Protein AF-A0A919XUU8-F1 (afdb_monomer)

Organism: NCBI:txid1274374

Solvent-accessible surface area (backbone atoms only — not comparable to full-atom values): 6368 Å² total; per-residue (Å²): 110,47,66,62,48,26,54,51,28,70,76,54,58,61,78,77,52,81,64,56,56,72,66,53,56,55,47,50,55,53,37,60,76,66,69,53,59,41,36,35,29,54,72,40,54,42,25,47,53,54,43,69,42,33,75,78,30,49,29,43,28,27,19,58,24,65,47,23,54,55,52,14,66,82,65,27,79,71,42,47,76,42,82,37,58,72,88,74,57,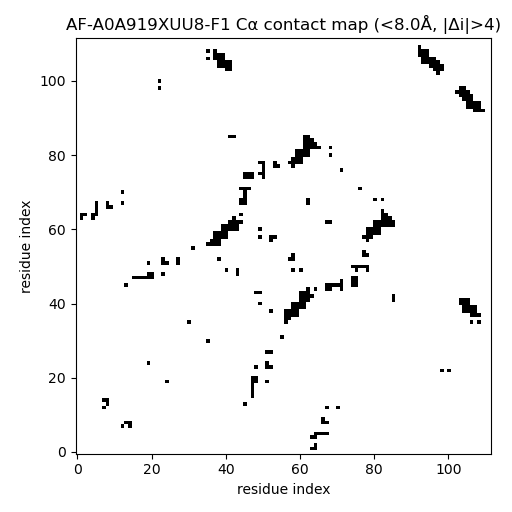83,82,86,56,74,41,78,50,78,51,100,67,102,50,61,45,32,34,40,63,79,78,130

Secondary structure (DSSP, 8-state):
-HHHHHHHHHHHSSTT-SSPPHHHHHHHHHHHHTT--EEEEET-TTSTTHHHHTTTSEEEEEES-HHHHHHHHHH-SSSEEEES-GGGS--TT-EEEE-SSS-EEEEE----

InterPro domains:
  IPR029063 S-adenosyl-L-methionine-dependent methyltransferase superfamily [G3DSA:3.40.50.150] (4-97)
  IPR029063 S-adenosyl-L-methionine-dependent methyltransferase superfamily [SSF53335] (3-90)

Nearest PDB structures (foldseek):
  3d2l-assembly1_A  TM=7.471E-01  e=1.084E-02  Exiguobacterium sibiricum 255-15
  5bsz-assembly1_A  TM=6.847E-01  e=1.324E-02  Streptoalloteichus sp. ATCC 53650
  2gs9-assembly1_B  TM=5.552E-01  e=3.742E-03  Thermus thermophilus HB8
  8ys9-assembly2_B  TM=6.529E-01  e=2.108E-02  Rubellimicrobium thermophilum DSM 16684
  3fuv-assembly2_B  TM=6.195E-01  e=3.589E-02  Thermus thermophilus HB8

Structure (mmCIF, N/CA/C/O backbone):
data_AF-A0A919XUU8-F1
#
_entry.id   AF-A0A919XUU8-F1
#
loop_
_atom_site.group_PDB
_atom_site.id
_atom_site.type_symbol
_atom_site.label_atom_id
_atom_site.label_alt_id
_atom_site.label_comp_id
_atom_site.label_asym_id
_atom_site.label_entity_id
_atom_site.label_seq_id
_atom_site.pdbx_PDB_ins_code
_atom_site.Cartn_x
_atom_site.Cartn_y
_atom_site.Cartn_z
_atom_site.occupancy
_atom_site.B_iso_or_equiv
_atom_site.auth_seq_id
_atom_site.auth_comp_id
_atom_site.auth_asym_id
_atom_site.auth_atom_id
_atom_site.pdbx_PDB_model_num
ATOM 1 N N . MET A 1 1 ? 17.079 -3.630 -6.315 1.00 83.38 1 MET A N 1
ATOM 2 C CA . MET A 1 1 ? 15.629 -3.787 -6.027 1.00 83.38 1 MET A CA 1
ATOM 3 C C . MET A 1 1 ? 14.801 -2.566 -6.416 1.00 83.38 1 MET A C 1
ATOM 5 O O . MET A 1 1 ? 13.831 -2.758 -7.132 1.00 83.38 1 MET A O 1
ATOM 9 N N . LYS A 1 2 ? 15.160 -1.338 -5.999 1.00 91.31 2 LYS A N 1
ATOM 10 C CA . LYS A 1 2 ? 14.422 -0.109 -6.366 1.00 91.31 2 LYS A CA 1
ATOM 11 C C . LYS A 1 2 ? 14.207 0.043 -7.878 1.00 91.31 2 LYS A C 1
ATOM 13 O O . LYS A 1 2 ? 13.077 0.186 -8.320 1.00 91.31 2 LYS A O 1
ATOM 18 N N . GLU A 1 3 ? 15.282 -0.065 -8.655 1.00 95.44 3 GLU A N 1
ATOM 19 C CA . GLU A 1 3 ? 15.247 0.087 -10.116 1.00 95.44 3 GLU A CA 1
ATOM 20 C C . GLU A 1 3 ? 14.336 -0.938 -10.806 1.00 95.44 3 GLU A C 1
ATOM 22 O O . GLU A 1 3 ? 13.510 -0.570 -11.635 1.00 95.44 3 GLU A O 1
ATOM 27 N N . TYR A 1 4 ? 14.408 -2.210 -10.399 1.00 95.62 4 TYR A N 1
ATOM 28 C CA . TYR A 1 4 ? 13.507 -3.252 -10.899 1.00 95.62 4 TYR A CA 1
ATOM 29 C C . TYR A 1 4 ? 12.033 -2.873 -10.696 1.00 95.62 4 TYR A C 1
ATOM 31 O O . TYR A 1 4 ? 11.244 -2.952 -11.636 1.00 95.62 4 TYR A O 1
ATOM 39 N N . TRP A 1 5 ? 11.664 -2.429 -9.488 1.00 95.31 5 TRP A N 1
ATOM 40 C CA . TRP A 1 5 ? 10.288 -2.030 -9.199 1.00 95.31 5 TRP A CA 1
ATOM 41 C C . TRP A 1 5 ? 9.882 -0.767 -9.956 1.00 95.31 5 TRP A C 1
ATOM 43 O O . TRP A 1 5 ? 8.800 -0.759 -10.534 1.00 95.31 5 TRP A O 1
ATOM 53 N N . ASN A 1 6 ? 10.753 0.242 -10.052 1.00 96.69 6 ASN A N 1
ATOM 54 C CA . ASN A 1 6 ? 10.500 1.423 -10.884 1.00 96.69 6 ASN A CA 1
ATOM 55 C C . ASN A 1 6 ? 10.187 1.023 -12.331 1.00 96.69 6 ASN A C 1
ATOM 57 O O . ASN A 1 6 ? 9.127 1.372 -12.844 1.00 96.69 6 ASN A O 1
ATOM 61 N N . ASN A 1 7 ? 11.036 0.203 -12.954 1.00 97.25 7 ASN A N 1
ATOM 62 C CA . ASN A 1 7 ? 10.832 -0.258 -14.330 1.00 97.25 7 ASN A CA 1
ATOM 63 C C . ASN A 1 7 ? 9.525 -1.053 -14.483 1.00 97.25 7 ASN A C 1
ATOM 65 O O . ASN A 1 7 ? 8.796 -0.896 -15.464 1.00 97.25 7 ASN A O 1
ATOM 69 N N . ARG A 1 8 ? 9.195 -1.888 -13.491 1.00 95.62 8 ARG A N 1
ATOM 70 C CA . ARG A 1 8 ? 7.951 -2.668 -13.446 1.00 95.62 8 ARG A CA 1
ATOM 71 C C . ARG A 1 8 ? 6.712 -1.761 -13.387 1.00 95.62 8 ARG A C 1
ATOM 73 O O . ARG A 1 8 ? 5.734 -2.054 -14.075 1.00 95.62 8 ARG A O 1
ATOM 80 N N . PHE A 1 9 ? 6.753 -0.686 -12.597 1.00 95.69 9 PHE A N 1
ATOM 81 C CA . PHE A 1 9 ? 5.660 0.283 -12.460 1.00 95.69 9 PHE A CA 1
ATOM 82 C C . PHE A 1 9 ? 5.544 1.234 -13.653 1.00 95.69 9 PHE A C 1
ATOM 84 O O . PHE A 1 9 ? 4.424 1.504 -14.072 1.00 95.69 9 PHE A O 1
ATOM 91 N N . ILE A 1 10 ? 6.655 1.662 -14.257 1.00 96.62 10 ILE A N 1
ATOM 92 C CA . ILE A 1 10 ? 6.641 2.457 -15.498 1.00 96.62 10 ILE A CA 1
ATOM 93 C C . ILE A 1 10 ? 5.939 1.688 -16.617 1.00 96.62 10 ILE A C 1
ATOM 95 O O . ILE A 1 10 ? 5.089 2.236 -17.313 1.00 96.62 10 ILE A O 1
ATOM 99 N N . ARG A 1 11 ? 6.273 0.403 -16.782 1.00 96.31 11 ARG A N 1
ATOM 100 C CA . ARG A 1 11 ? 5.761 -0.399 -17.900 1.00 96.31 11 ARG A CA 1
ATOM 101 C C . ARG A 1 11 ? 4.281 -0.750 -17.769 1.00 96.31 11 ARG A C 1
ATOM 103 O O . ARG A 1 11 ? 3.580 -0.811 -18.771 1.00 96.31 11 ARG A O 1
ATOM 110 N N . GLU A 1 12 ? 3.823 -1.057 -16.559 1.00 94.81 12 GLU A N 1
ATOM 111 C CA . GLU A 1 12 ? 2.520 -1.711 -16.360 1.00 94.81 12 GLU A CA 1
ATOM 112 C C . GLU A 1 12 ? 1.582 -0.944 -15.412 1.00 94.81 12 GLU A C 1
ATOM 114 O O . GLU A 1 12 ? 0.395 -1.260 -15.322 1.00 94.81 12 GLU A O 1
ATOM 119 N N . GLY A 1 13 ? 2.071 0.088 -14.717 1.00 93.50 13 GLY A N 1
ATOM 120 C CA . GLY A 1 13 ? 1.278 0.955 -13.848 1.00 93.50 13 GLY A CA 1
ATOM 121 C C . GLY A 1 13 ? 0.610 0.203 -12.697 1.00 93.50 13 GLY A C 1
ATOM 122 O O . GLY A 1 13 ? 1.214 -0.072 -11.664 1.00 93.50 13 GLY A O 1
ATOM 123 N N . HIS A 1 14 ? -0.664 -0.149 -12.865 1.00 91.38 14 HIS A N 1
ATOM 124 C CA . HIS A 1 14 ? -1.444 -0.871 -11.857 1.00 91.38 14 HIS A CA 1
ATOM 125 C C . HIS A 1 14 ? -1.185 -2.376 -11.966 1.00 91.38 14 HIS A C 1
ATOM 127 O O . HIS A 1 14 ? -2.083 -3.151 -12.295 1.00 91.38 14 HIS A O 1
ATOM 133 N N . ILE A 1 15 ? 0.055 -2.780 -11.675 1.00 90.88 15 ILE A N 1
ATOM 134 C CA . ILE A 1 15 ? 0.581 -4.135 -11.921 1.00 90.88 15 ILE A CA 1
ATOM 135 C C . ILE A 1 15 ? -0.218 -5.249 -11.228 1.00 90.88 15 ILE A C 1
ATOM 137 O O . ILE A 1 15 ? -0.139 -6.407 -11.619 1.00 90.88 15 ILE A O 1
ATOM 141 N N . TRP A 1 16 ? -1.003 -4.894 -10.206 1.00 89.62 16 TRP A N 1
ATOM 142 C CA . TRP A 1 16 ? -1.829 -5.818 -9.435 1.00 89.62 16 TRP A CA 1
ATOM 143 C C . TRP A 1 16 ? -3.335 -5.554 -9.574 1.00 89.62 16 TRP A C 1
ATOM 145 O O . TRP A 1 16 ? -4.122 -5.956 -8.712 1.00 89.62 16 TRP A O 1
ATOM 155 N N . GLY A 1 17 ? -3.742 -4.855 -10.634 1.00 92.06 17 GLY A N 1
ATOM 156 C CA . GLY A 1 17 ? -5.131 -4.496 -10.896 1.00 92.06 17 GLY A CA 1
ATOM 157 C C . GLY A 1 17 ? -5.671 -3.402 -9.973 1.00 92.06 17 GLY A C 1
ATOM 158 O O . GLY A 1 17 ? -4.981 -2.826 -9.137 1.00 92.06 17 GLY A O 1
ATOM 159 N N . ARG A 1 18 ? -6.944 -3.060 -10.139 1.00 92.62 18 ARG A N 1
ATOM 160 C CA . ARG A 1 18 ? -7.550 -1.917 -9.435 1.00 92.62 18 ARG A CA 1
ATOM 161 C C . ARG A 1 18 ? -8.319 -2.297 -8.174 1.00 92.62 18 ARG A C 1
ATOM 163 O O . ARG A 1 18 ? -8.535 -1.445 -7.321 1.00 92.62 18 ARG A O 1
ATOM 170 N N . GLN A 1 19 ? -8.718 -3.558 -8.053 1.00 92.94 19 GLN A N 1
ATOM 171 C CA . GLN A 1 19 ? -9.497 -4.032 -6.913 1.00 92.94 19 GLN A CA 1
ATOM 172 C C . GLN A 1 19 ? -8.589 -4.345 -5.717 1.00 92.94 19 GLN A C 1
ATOM 174 O O . GLN A 1 19 ? -7.502 -4.893 -5.922 1.00 92.94 19 GLN A O 1
ATOM 179 N N . PRO A 1 20 ? -9.000 -4.020 -4.479 1.00 90.94 20 PRO A N 1
ATOM 180 C CA . PRO A 1 20 ? -8.265 -4.428 -3.286 1.00 90.94 20 PRO A CA 1
ATOM 181 C C . PRO A 1 20 ? -8.206 -5.957 -3.186 1.00 90.94 20 PRO A C 1
ATOM 183 O O . PRO A 1 20 ? -9.087 -6.662 -3.681 1.00 90.94 20 PRO A O 1
ATOM 186 N N . SER A 1 21 ? -7.178 -6.489 -2.520 1.00 88.25 21 SER A N 1
ATOM 187 C CA . SER A 1 21 ? -7.167 -7.922 -2.209 1.00 88.25 21 SER A CA 1
ATOM 188 C C . SER A 1 21 ? -8.254 -8.269 -1.184 1.00 88.25 21 SER A C 1
ATOM 190 O O . SER A 1 21 ? -8.565 -7.476 -0.295 1.00 88.25 21 SER A O 1
ATOM 192 N N . LYS A 1 22 ? -8.797 -9.490 -1.242 1.00 87.19 22 LYS A N 1
ATOM 193 C CA . LYS A 1 22 ? -9.747 -9.980 -0.227 1.00 87.19 22 LYS A CA 1
ATOM 194 C C . LYS A 1 22 ? -9.170 -9.869 1.193 1.00 87.19 22 LYS A C 1
ATOM 196 O O . LYS A 1 22 ? -9.848 -9.411 2.104 1.00 87.19 22 LYS A O 1
ATOM 201 N N . THR A 1 23 ? -7.878 -10.155 1.341 1.00 83.69 23 THR A N 1
ATOM 202 C CA . THR A 1 23 ? -7.140 -10.050 2.605 1.00 83.69 23 THR A CA 1
ATOM 203 C C . THR A 1 23 ? -7.225 -8.666 3.246 1.00 83.69 23 THR A C 1
ATOM 205 O O . THR A 1 23 ? -7.361 -8.574 4.462 1.00 83.69 23 THR A O 1
ATOM 208 N N . VAL A 1 24 ? -7.161 -7.573 2.469 1.00 88.06 24 VAL A N 1
ATOM 209 C CA . VAL A 1 24 ? -7.236 -6.228 3.066 1.00 88.06 24 VAL A CA 1
ATOM 210 C C . VAL A 1 24 ? -8.656 -5.882 3.523 1.00 88.06 24 VAL A C 1
ATOM 212 O O . VAL A 1 24 ? -8.820 -5.138 4.487 1.00 88.06 24 VAL A O 1
ATOM 215 N N . ILE A 1 25 ? -9.678 -6.461 2.888 1.00 90.00 25 ILE A N 1
ATOM 216 C CA . ILE A 1 25 ? -11.076 -6.313 3.315 1.00 90.00 25 ILE A CA 1
ATOM 217 C C . ILE A 1 25 ? -11.266 -6.980 4.683 1.00 90.00 25 ILE A C 1
ATOM 219 O O . ILE A 1 25 ? -11.790 -6.358 5.609 1.00 90.00 25 ILE A O 1
ATOM 223 N N . ASP A 1 26 ? -10.768 -8.209 4.837 1.00 87.62 26 ASP A N 1
ATOM 224 C CA . ASP A 1 26 ? -10.821 -8.934 6.109 1.00 87.62 26 ASP A CA 1
ATOM 225 C C . ASP A 1 26 ? -10.009 -8.221 7.201 1.00 87.62 26 ASP A C 1
ATOM 227 O O . ASP A 1 26 ? -10.495 -8.037 8.320 1.00 87.62 26 ASP A O 1
ATOM 231 N N . ALA A 1 27 ? -8.809 -7.738 6.861 1.00 86.19 27 ALA A N 1
ATOM 232 C CA . ALA A 1 27 ? -7.968 -6.970 7.774 1.00 86.19 27 ALA A CA 1
ATOM 233 C C . ALA A 1 27 ? -8.662 -5.683 8.243 1.00 86.19 27 ALA A C 1
ATOM 235 O O . ALA A 1 27 ? -8.709 -5.432 9.443 1.00 86.19 27 ALA A O 1
ATOM 236 N N . LYS A 1 28 ? -9.275 -4.908 7.334 1.00 89.75 28 LYS A N 1
ATOM 237 C CA . LYS A 1 28 ? -10.038 -3.695 7.678 1.00 89.75 28 LYS A CA 1
ATOM 238 C C . LYS A 1 28 ? -11.120 -3.989 8.718 1.00 89.75 28 LYS A C 1
ATOM 240 O O . LYS A 1 28 ? -11.236 -3.257 9.698 1.00 89.75 28 LYS A O 1
ATOM 245 N N . ARG A 1 29 ? -11.873 -5.082 8.544 1.00 90.81 29 ARG A N 1
ATOM 246 C CA . ARG A 1 29 ? -12.903 -5.505 9.506 1.00 90.81 29 ARG A CA 1
ATOM 247 C C . ARG A 1 29 ? -12.299 -5.839 10.872 1.00 90.81 29 ARG A C 1
ATOM 249 O O . ARG A 1 29 ? -12.799 -5.373 11.890 1.00 90.81 29 ARG A O 1
ATOM 256 N N . ILE A 1 30 ? -11.225 -6.625 10.901 1.00 87.25 30 ILE A N 1
ATOM 257 C CA . ILE A 1 30 ? -10.557 -7.029 12.148 1.00 87.25 30 ILE A CA 1
ATOM 258 C C . ILE A 1 30 ? -9.959 -5.814 12.869 1.00 87.25 30 ILE A C 1
ATOM 260 O O . ILE A 1 30 ? -10.077 -5.704 14.086 1.00 87.25 30 ILE A O 1
ATOM 264 N N . PHE A 1 31 ? -9.350 -4.884 12.136 1.00 86.25 31 PHE A N 1
ATOM 265 C CA . PHE A 1 31 ? -8.733 -3.680 12.694 1.00 86.25 31 PHE A CA 1
ATOM 266 C C . PHE A 1 31 ? -9.772 -2.771 13.346 1.00 86.25 31 PHE A C 1
ATOM 268 O O . PH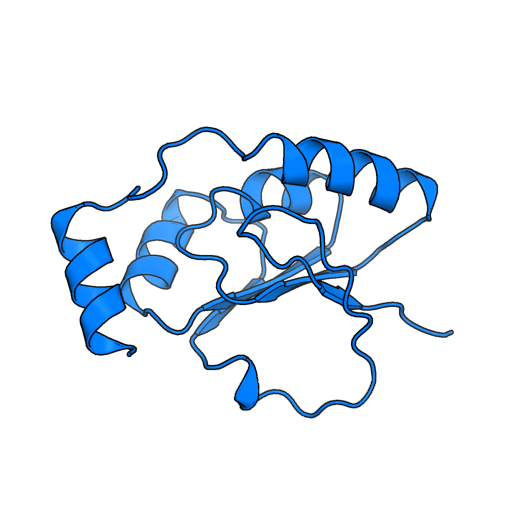E A 1 31 ? -9.549 -2.298 14.459 1.00 86.25 31 PHE A O 1
ATOM 275 N N . ALA A 1 32 ? -10.932 -2.606 12.703 1.00 88.31 32 ALA A N 1
ATOM 276 C CA . ALA A 1 32 ? -12.049 -1.854 13.264 1.00 88.31 32 ALA A CA 1
ATOM 277 C C . ALA A 1 32 ? -12.565 -2.484 14.570 1.00 88.31 32 ALA A C 1
ATOM 279 O O . ALA A 1 32 ? -12.765 -1.775 15.551 1.00 88.31 32 ALA A O 1
ATOM 280 N N . LEU A 1 33 ? -12.705 -3.816 14.618 1.00 89.94 33 LEU A N 1
ATOM 281 C CA . LEU A 1 33 ? -13.124 -4.538 15.831 1.00 89.94 33 LEU A CA 1
ATOM 282 C C . LEU A 1 33 ? -12.127 -4.418 16.993 1.00 89.94 33 LEU A C 1
ATOM 284 O O . LEU A 1 33 ? -12.514 -4.577 18.145 1.00 89.94 33 LEU A O 1
ATOM 288 N N . ASN A 1 34 ? -10.853 -4.157 16.697 1.00 84.62 34 ASN A N 1
ATOM 289 C CA . ASN A 1 34 ? -9.785 -4.028 17.691 1.00 84.62 34 ASN A CA 1
ATOM 290 C C . ASN A 1 34 ? -9.397 -2.566 17.967 1.00 84.62 34 ASN A C 1
ATOM 292 O O . ASN A 1 34 ? -8.340 -2.322 18.550 1.00 84.62 34 ASN A O 1
ATOM 296 N N . SER A 1 35 ? -10.216 -1.599 17.536 1.00 86.56 35 SER A N 1
ATOM 297 C CA . SER A 1 35 ? -9.982 -0.162 17.743 1.00 86.56 35 SER A CA 1
ATOM 298 C C . SER A 1 35 ? -8.589 0.299 17.292 1.00 86.56 35 SER A C 1
ATOM 300 O O . SER A 1 35 ? -7.929 1.105 17.952 1.00 86.56 35 SER A O 1
ATOM 302 N N . VAL A 1 36 ? -8.104 -0.247 16.174 1.00 82.50 36 VAL A N 1
ATOM 303 C CA . VAL A 1 36 ? -6.841 0.183 15.566 1.00 82.50 36 VAL A CA 1
ATOM 304 C C . VAL A 1 36 ? -7.015 1.595 15.017 1.00 82.50 36 VAL A C 1
ATOM 306 O O . VAL A 1 36 ? -7.924 1.843 14.234 1.00 82.50 36 VAL A O 1
ATOM 309 N N . ASN A 1 37 ? -6.105 2.498 15.382 1.00 83.69 37 ASN A N 1
ATOM 310 C CA . ASN A 1 37 ? -6.118 3.883 14.901 1.00 83.69 37 ASN A CA 1
ATOM 311 C C . ASN A 1 37 ? -5.166 4.103 13.715 1.00 83.69 37 ASN A C 1
ATOM 313 O O . ASN A 1 37 ? -5.505 4.812 12.768 1.00 83.69 37 ASN A O 1
ATOM 317 N N . ILE A 1 38 ? -3.978 3.484 13.767 1.00 86.81 38 ILE A N 1
ATOM 318 C CA . ILE A 1 38 ? -2.895 3.686 12.797 1.00 86.81 38 ILE A CA 1
ATOM 319 C C . ILE A 1 38 ? -2.456 2.347 12.199 1.00 86.81 38 ILE A C 1
ATOM 321 O O . ILE A 1 38 ? -2.137 1.394 12.916 1.00 86.81 38 ILE A O 1
ATOM 325 N N . VAL A 1 39 ? -2.390 2.295 10.871 1.00 85.81 39 VAL A N 1
ATOM 326 C CA . VAL A 1 39 ? -1.934 1.138 10.094 1.00 85.81 39 VAL A CA 1
ATOM 327 C C . VAL A 1 39 ? -0.686 1.526 9.312 1.00 85.81 39 VAL A C 1
ATOM 329 O O . VAL A 1 39 ? -0.684 2.534 8.613 1.00 85.81 39 VAL A O 1
ATOM 332 N N . LEU A 1 40 ? 0.364 0.710 9.399 1.00 88.69 40 LEU A N 1
ATOM 333 C CA . LEU A 1 40 ? 1.573 0.862 8.595 1.00 88.69 40 LEU A CA 1
ATOM 334 C C . LEU A 1 40 ? 1.543 -0.154 7.442 1.00 88.69 40 LEU A C 1
ATOM 336 O O . LEU A 1 40 ? 1.373 -1.347 7.659 1.00 88.69 40 LEU A O 1
ATOM 340 N N . VAL A 1 41 ? 1.735 0.266 6.197 1.00 89.75 41 VAL A N 1
ATOM 341 C CA . VAL A 1 41 ? 1.738 -0.657 5.049 1.00 89.75 41 VAL A CA 1
ATOM 342 C C . VAL A 1 41 ? 3.106 -0.640 4.365 1.00 89.75 41 VAL A C 1
ATOM 344 O O . VAL A 1 41 ? 3.406 0.293 3.618 1.00 89.75 41 VAL A O 1
ATOM 347 N N . PRO A 1 42 ? 3.965 -1.643 4.616 1.00 89.19 42 PRO A N 1
ATOM 348 C CA . PRO A 1 42 ? 5.256 -1.759 3.950 1.00 89.19 42 PRO A CA 1
ATOM 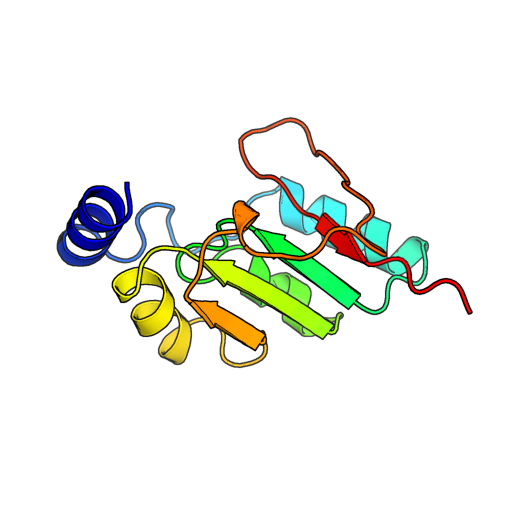349 C C . PRO A 1 42 ? 5.080 -2.306 2.530 1.00 89.19 42 PRO A C 1
ATOM 351 O O . PRO A 1 42 ? 4.251 -3.184 2.296 1.00 89.19 42 PRO A O 1
ATOM 354 N N . GLY A 1 43 ? 5.887 -1.825 1.584 1.00 90.19 43 GLY A N 1
ATOM 355 C CA . GLY A 1 43 ? 5.790 -2.248 0.185 1.00 90.19 43 GLY A CA 1
ATOM 356 C C . GLY A 1 43 ? 4.403 -1.973 -0.396 1.00 90.19 43 GLY A C 1
ATOM 357 O O . GLY A 1 43 ? 3.796 -2.835 -1.031 1.00 90.19 43 GLY A O 1
ATOM 358 N N . ALA A 1 44 ? 3.848 -0.800 -0.095 1.00 92.19 44 ALA A N 1
ATOM 359 C CA . ALA A 1 44 ? 2.457 -0.487 -0.397 1.00 92.19 44 ALA A CA 1
ATOM 360 C C . ALA A 1 44 ? 2.154 -0.329 -1.904 1.00 92.19 44 ALA A C 1
ATOM 362 O O . ALA A 1 44 ? 0.980 -0.205 -2.285 1.00 92.19 44 ALA A O 1
ATOM 363 N N . GLY A 1 45 ? 3.167 -0.320 -2.778 1.00 94.38 45 GLY A N 1
ATOM 364 C CA . GLY A 1 45 ? 3.015 -0.242 -4.232 1.00 94.38 45 GLY A CA 1
ATOM 365 C C . GLY A 1 45 ? 2.459 1.108 -4.676 1.00 94.38 45 GLY A C 1
ATOM 366 O O . GLY A 1 45 ? 2.964 2.133 -4.229 1.00 94.38 45 GLY A O 1
ATOM 367 N N . TYR A 1 46 ? 1.396 1.121 -5.495 1.00 95.56 46 TYR A N 1
ATOM 368 C CA . TYR A 1 46 ? 0.651 2.322 -5.958 1.00 95.56 46 TYR A CA 1
ATOM 369 C C . TYR A 1 46 ? -0.686 2.567 -5.237 1.00 95.56 46 TYR A C 1
ATOM 371 O O . TYR A 1 46 ? -1.358 3.559 -5.492 1.00 95.56 46 TYR A O 1
ATOM 379 N N . GLY A 1 47 ? -1.082 1.689 -4.311 1.00 95.19 47 GLY A N 1
ATOM 380 C CA . GLY A 1 47 ? -2.077 2.053 -3.289 1.00 95.19 47 GLY A CA 1
ATOM 381 C C . GLY A 1 47 ? -3.317 1.221 -3.296 1.00 95.19 47 GLY A C 1
ATOM 382 O O . GLY A 1 47 ? -4.289 1.567 -2.637 1.00 95.19 47 GLY A O 1
ATOM 383 N N . ARG A 1 48 ? -3.275 0.112 -4.028 1.00 94.25 48 ARG A N 1
ATOM 384 C CA . ARG A 1 48 ? -4.386 -0.820 -4.162 1.00 94.25 48 ARG A CA 1
ATOM 385 C C . ARG A 1 48 ? -5.042 -1.153 -2.819 1.00 94.25 48 ARG A C 1
ATOM 387 O O . ARG A 1 48 ? -6.258 -1.088 -2.711 1.00 94.25 48 ARG A O 1
ATOM 394 N N . ASN A 1 49 ? -4.233 -1.458 -1.804 1.00 93.31 49 ASN A N 1
ATOM 395 C CA . ASN A 1 49 ? -4.721 -1.857 -0.484 1.00 93.31 49 ASN A CA 1
ATOM 396 C C . ASN A 1 49 ? -4.776 -0.692 0.516 1.00 93.31 49 ASN A C 1
ATOM 398 O O . ASN A 1 49 ? -5.658 -0.664 1.367 1.00 93.31 49 ASN A O 1
ATOM 402 N N . THR A 1 50 ? -3.878 0.289 0.418 1.00 94.62 50 THR A N 1
ATOM 403 C CA . THR A 1 50 ? -3.879 1.445 1.331 1.00 94.62 50 THR A CA 1
ATOM 404 C C . THR A 1 50 ? -5.124 2.310 1.149 1.00 94.62 50 THR A C 1
ATOM 406 O O . THR A 1 50 ? -5.694 2.752 2.141 1.00 94.62 50 THR A O 1
ATOM 409 N N . LYS A 1 51 ? -5.642 2.410 -0.084 1.00 95.56 51 LYS A N 1
ATOM 410 C CA . LYS A 1 51 ? -6.837 3.192 -0.430 1.00 95.56 51 LYS A CA 1
ATOM 411 C C . LYS A 1 51 ? -8.075 2.858 0.397 1.00 95.56 51 LYS A C 1
ATOM 413 O O . LYS A 1 51 ? -8.785 3.764 0.822 1.00 95.56 51 LYS A O 1
ATOM 418 N N . ILE A 1 52 ? -8.351 1.567 0.592 1.00 94.31 52 ILE A N 1
ATOM 419 C CA . ILE A 1 52 ? -9.539 1.115 1.334 1.00 94.31 52 ILE A CA 1
ATOM 420 C C . ILE A 1 52 ? -9.332 1.217 2.850 1.00 94.31 52 ILE A C 1
ATOM 422 O O . ILE A 1 52 ? -10.288 1.433 3.595 1.00 94.31 52 ILE A O 1
ATOM 426 N N . LEU A 1 53 ? -8.088 1.085 3.318 1.00 93.25 53 LEU A N 1
ATOM 427 C CA . LEU A 1 53 ? -7.738 1.257 4.729 1.00 93.25 53 LEU A CA 1
ATOM 428 C C . LEU A 1 53 ? -7.813 2.729 5.135 1.00 93.25 53 LEU A C 1
ATOM 430 O O . LEU A 1 53 ? -8.335 3.036 6.202 1.00 93.25 53 LEU A O 1
ATOM 434 N N . SER A 1 54 ? -7.373 3.637 4.260 1.00 95.12 54 SER A N 1
ATOM 435 C CA . SER A 1 54 ? -7.377 5.084 4.500 1.00 95.12 54 SER A CA 1
ATOM 436 C C . SER A 1 54 ?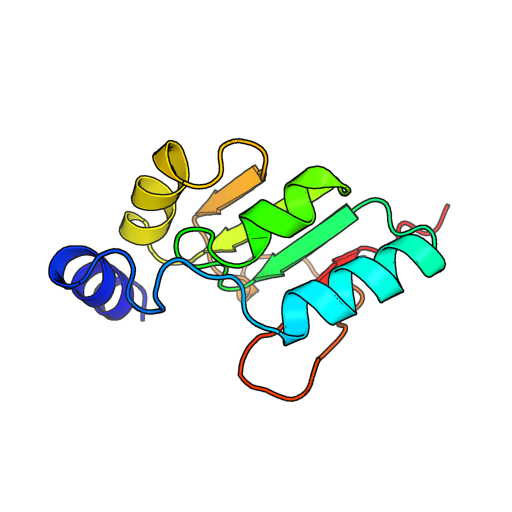 -8.781 5.696 4.554 1.00 95.12 54 SER A C 1
ATOM 438 O O . SER A 1 54 ? -8.934 6.870 4.869 1.00 95.12 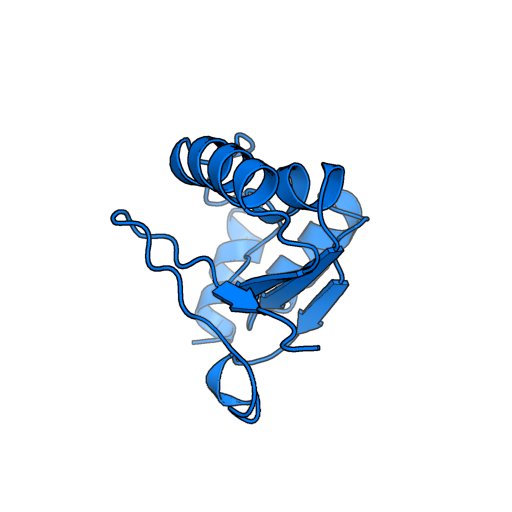54 SER A O 1
ATOM 440 N N . GLU A 1 55 ? -9.825 4.907 4.278 1.00 95.31 55 GLU A N 1
ATOM 441 C CA . GLU A 1 55 ? -11.226 5.271 4.538 1.00 95.31 55 GLU A CA 1
ATOM 442 C C . GLU A 1 55 ? -11.589 5.255 6.020 1.00 95.31 55 GLU A C 1
ATOM 444 O O . GLU A 1 55 ? -12.586 5.861 6.399 1.00 95.31 55 GLU A O 1
ATOM 449 N N . SER A 1 56 ? -10.852 4.504 6.838 1.00 93.75 56 SER A N 1
ATOM 450 C CA . SER A 1 56 ? -11.249 4.211 8.220 1.00 93.75 56 SER A CA 1
ATOM 451 C C . SER A 1 56 ? -10.109 4.329 9.225 1.00 93.75 56 SER A C 1
ATOM 453 O O . SER A 1 56 ? -10.374 4.396 10.419 1.00 93.75 56 SER A O 1
ATOM 455 N N . PHE A 1 57 ? -8.860 4.365 8.764 1.00 91.19 57 PHE A N 1
ATOM 456 C CA . PHE A 1 57 ? -7.676 4.430 9.614 1.00 91.19 57 PHE A CA 1
ATOM 457 C C . PHE A 1 57 ? -6.719 5.506 9.116 1.00 91.19 57 PHE A C 1
ATOM 459 O O . PHE A 1 57 ? -6.666 5.796 7.917 1.00 91.19 57 PHE A O 1
ATOM 466 N N . GLN A 1 58 ? -5.887 6.026 10.015 1.00 93.62 58 GLN A N 1
ATOM 467 C CA . GLN A 1 58 ? -4.677 6.714 9.590 1.00 93.62 58 GLN A CA 1
ATOM 468 C C . GLN A 1 58 ? -3.724 5.668 9.008 1.00 93.62 58 GLN A C 1
ATOM 470 O O . GLN A 1 58 ? -3.388 4.683 9.666 1.00 93.62 58 GLN A O 1
ATOM 475 N N . VAL A 1 59 ? -3.309 5.859 7.758 1.00 92.69 59 VAL A N 1
ATOM 476 C CA . VAL A 1 59 ? -2.441 4.907 7.063 1.00 92.69 59 VAL A CA 1
ATOM 477 C C . VAL A 1 59 ? -1.119 5.571 6.743 1.00 92.69 59 VAL A C 1
ATOM 479 O O . VAL A 1 59 ? -1.070 6.466 5.900 1.00 92.69 59 VAL A O 1
ATOM 482 N N . ASP A 1 60 ? -0.063 5.066 7.366 1.00 91.56 60 ASP A N 1
ATOM 483 C CA . ASP A 1 60 ? 1.311 5.324 6.965 1.00 91.56 60 ASP A CA 1
ATOM 484 C C . ASP A 1 60 ? 1.751 4.199 6.032 1.00 91.56 60 ASP A C 1
ATOM 486 O O . ASP A 1 60 ? 1.432 3.028 6.233 1.00 91.56 60 ASP A O 1
ATOM 490 N N . ALA A 1 61 ? 2.481 4.522 4.980 1.00 91.88 61 ALA A N 1
ATOM 491 C CA . ALA A 1 61 ? 2.879 3.551 3.983 1.00 91.88 61 ALA A CA 1
ATOM 492 C C . ALA A 1 61 ? 4.306 3.805 3.529 1.00 91.88 61 ALA A C 1
ATOM 494 O O . ALA A 1 61 ? 4.728 4.947 3.364 1.00 91.88 61 ALA A O 1
ATOM 495 N N . ILE A 1 62 ? 5.045 2.721 3.316 1.00 92.44 62 ILE A N 1
ATOM 496 C CA . ILE A 1 62 ? 6.431 2.777 2.859 1.00 92.44 62 ILE A CA 1
ATOM 497 C C . ILE A 1 62 ? 6.526 2.052 1.538 1.00 92.44 62 ILE A C 1
ATOM 499 O O . ILE A 1 62 ? 6.047 0.926 1.404 1.00 92.44 62 ILE A O 1
ATOM 503 N N . GLU A 1 63 ? 7.162 2.689 0.570 1.00 94.50 63 GLU A N 1
ATOM 504 C CA . GLU A 1 63 ? 7.386 2.105 -0.740 1.00 94.50 63 GLU A CA 1
ATOM 505 C C . GLU A 1 63 ? 8.765 2.495 -1.263 1.00 94.50 63 GLU A C 1
ATOM 507 O O . GLU A 1 63 ? 9.155 3.657 -1.210 1.00 94.50 63 GLU A O 1
ATOM 512 N N . ILE A 1 64 ? 9.512 1.514 -1.770 1.00 95.19 64 ILE A N 1
ATOM 513 C CA . ILE A 1 64 ? 10.872 1.740 -2.262 1.00 95.19 64 ILE A CA 1
ATOM 514 C C . ILE A 1 64 ? 10.869 2.378 -3.655 1.00 95.19 64 ILE A C 1
ATOM 516 O O . ILE A 1 64 ? 11.826 3.059 -4.025 1.00 95.19 64 ILE A O 1
ATOM 520 N N . SER A 1 65 ? 9.817 2.138 -4.439 1.00 96.56 65 SER A N 1
ATOM 521 C CA . SER A 1 65 ? 9.684 2.618 -5.807 1.00 96.56 65 SER A CA 1
ATOM 522 C C . SER A 1 65 ? 9.105 4.031 -5.879 1.00 96.56 65 SER A C 1
ATOM 524 O O . SER A 1 65 ? 7.940 4.256 -5.551 1.00 96.56 65 SER A O 1
ATOM 526 N N . SER A 1 66 ? 9.894 4.965 -6.414 1.00 96.69 66 SER A N 1
ATOM 527 C CA . SER A 1 66 ? 9.463 6.342 -6.690 1.00 96.69 66 SER A CA 1
ATOM 528 C C . SER A 1 66 ? 8.268 6.370 -7.649 1.00 96.69 66 SER A C 1
ATOM 530 O O . SER A 1 66 ? 7.314 7.112 -7.445 1.00 96.69 66 SER A O 1
ATOM 532 N N . GLU A 1 67 ? 8.266 5.490 -8.650 1.00 97.25 67 GLU A N 1
ATOM 533 C CA . GLU A 1 67 ? 7.203 5.391 -9.659 1.00 97.25 67 GLU A CA 1
ATOM 534 C C . GLU A 1 67 ? 5.872 4.951 -9.048 1.00 97.25 67 GLU A C 1
ATOM 536 O O . GLU A 1 67 ? 4.810 5.503 -9.336 1.00 97.25 67 GLU A O 1
ATOM 541 N N . ALA A 1 68 ? 5.922 4.000 -8.120 1.00 96.69 68 ALA A N 1
ATOM 542 C CA . ALA A 1 68 ? 4.747 3.571 -7.381 1.00 96.69 68 ALA A CA 1
ATOM 543 C C . ALA A 1 68 ? 4.210 4.683 -6.457 1.00 96.69 68 ALA A C 1
ATOM 545 O O . ALA A 1 68 ? 2.995 4.874 -6.348 1.00 96.69 68 ALA A O 1
ATOM 546 N N . VAL A 1 69 ? 5.106 5.454 -5.828 1.00 96.44 69 VAL A N 1
ATOM 547 C CA . VAL A 1 69 ? 4.759 6.645 -5.033 1.00 96.44 69 VAL A CA 1
ATOM 548 C C . VAL A 1 69 ? 4.156 7.749 -5.908 1.00 96.44 69 VAL A C 1
ATOM 550 O O . VAL A 1 69 ? 3.241 8.437 -5.462 1.00 96.44 69 VAL A O 1
ATOM 553 N N . LEU A 1 70 ? 4.587 7.905 -7.160 1.00 96.50 70 LEU A N 1
ATOM 554 C CA . LEU A 1 70 ? 3.968 8.846 -8.096 1.00 96.50 70 LEU A CA 1
ATOM 555 C C . LEU A 1 70 ? 2.550 8.412 -8.481 1.00 96.50 70 LEU A C 1
ATOM 557 O O . LEU A 1 70 ? 1.618 9.208 -8.346 1.00 96.50 70 LEU A O 1
ATOM 561 N N . LEU A 1 71 ? 2.360 7.147 -8.873 1.00 96.31 71 LEU A N 1
ATOM 562 C CA . LEU A 1 71 ? 1.040 6.586 -9.203 1.00 96.31 71 LEU A CA 1
ATOM 563 C C . LEU A 1 71 ? 0.041 6.750 -8.051 1.00 96.31 71 LEU A C 1
ATOM 565 O O . LEU A 1 71 ? -1.138 7.043 -8.265 1.00 96.31 71 LEU A O 1
ATOM 569 N N . ARG A 1 72 ? 0.535 6.634 -6.816 1.00 95.25 72 ARG A N 1
ATOM 570 C CA . ARG A 1 72 ? -0.238 6.860 -5.595 1.00 95.25 72 ARG A CA 1
ATOM 571 C C . ARG A 1 72 ? -1.008 8.160 -5.583 1.00 95.25 72 ARG A C 1
ATOM 573 O O . ARG A 1 72 ? -2.149 8.170 -5.140 1.00 95.25 72 ARG A O 1
ATOM 580 N N . 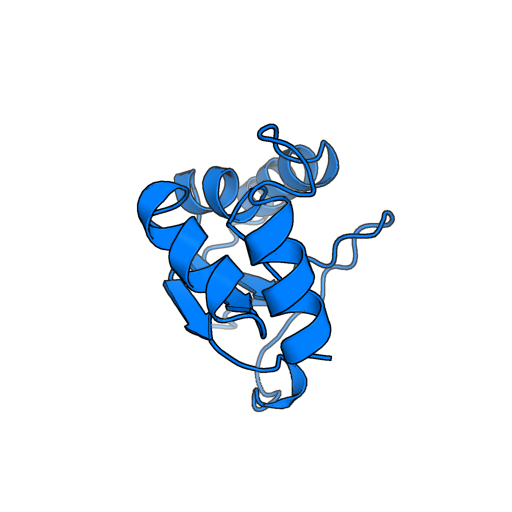ARG A 1 73 ? -0.375 9.249 -6.029 1.00 93.25 73 ARG A N 1
ATOM 581 C CA . ARG A 1 73 ? -0.880 10.617 -5.856 1.00 93.25 73 ARG A CA 1
ATOM 582 C C . ARG A 1 73 ? -2.228 10.815 -6.539 1.00 93.25 73 ARG A C 1
ATOM 584 O O . ARG A 1 73 ? -2.998 11.668 -6.126 1.00 93.25 73 ARG A O 1
ATOM 591 N N . GLN A 1 74 ? -2.511 10.014 -7.563 1.00 92.06 74 GLN A N 1
ATOM 592 C CA . GLN A 1 74 ? -3.787 10.009 -8.278 1.00 92.06 74 GLN A CA 1
ATOM 593 C C . GLN A 1 74 ? -4.724 8.884 -7.809 1.00 92.06 74 GLN A C 1
ATOM 595 O O . GLN A 1 74 ? -5.911 8.893 -8.126 1.00 92.06 74 GLN A O 1
ATOM 600 N N . TRP A 1 75 ? -4.205 7.897 -7.074 1.00 93.94 75 TRP A N 1
ATOM 601 C CA . TRP A 1 75 ? -4.934 6.689 -6.699 1.00 93.94 75 TRP A CA 1
ATOM 602 C C . TRP A 1 75 ? -5.467 6.714 -5.264 1.00 93.94 75 TRP A C 1
ATOM 604 O O . TRP A 1 75 ? -6.649 6.441 -5.047 1.00 93.94 75 TRP A O 1
ATOM 614 N N . ASP A 1 76 ? -4.608 7.021 -4.295 1.00 95.75 76 ASP A N 1
ATOM 615 C CA . ASP A 1 76 ? -4.904 7.049 -2.864 1.00 95.75 76 ASP A CA 1
ATOM 616 C C . ASP A 1 76 ? -4.252 8.280 -2.236 1.00 95.75 76 ASP A C 1
ATOM 618 O O . ASP A 1 76 ? -3.058 8.313 -1.946 1.00 95.75 76 ASP A O 1
ATOM 622 N N . THR A 1 77 ? -5.083 9.307 -2.084 1.00 95.19 77 THR A N 1
ATOM 623 C CA . THR A 1 77 ? -4.713 10.660 -1.664 1.00 95.19 77 THR A CA 1
ATOM 624 C C . THR A 1 77 ? -4.766 10.868 -0.153 1.00 95.19 77 THR A C 1
ATOM 626 O O . THR A 1 77 ? -4.398 11.940 0.316 1.00 95.19 77 THR A O 1
ATOM 629 N N . ARG A 1 78 ? -5.244 9.879 0.616 1.00 96.94 78 ARG A N 1
ATOM 630 C CA . ARG A 1 78 ? -5.427 10.002 2.074 1.00 96.94 78 ARG A CA 1
ATOM 631 C C . ARG A 1 78 ? -4.306 9.363 2.880 1.00 96.94 78 ARG A C 1
ATOM 633 O O . ARG A 1 78 ? -4.061 9.776 4.007 1.00 96.94 78 ARG A O 1
ATOM 640 N N . SER A 1 79 ? -3.655 8.338 2.341 1.00 95.19 79 SER A N 1
ATOM 641 C CA . SER A 1 79 ? -2.525 7.697 3.010 1.00 95.19 79 SER A CA 1
ATOM 642 C C . SER A 1 79 ? -1.262 8.554 2.957 1.00 95.19 79 SER A C 1
ATOM 644 O O . SER A 1 79 ? -0.947 9.159 1.932 1.00 95.19 79 SER A O 1
ATOM 646 N N . CYS A 1 80 ? -0.489 8.532 4.041 1.00 94.88 80 CYS A N 1
ATOM 647 C CA . CYS A 1 80 ? 0.834 9.135 4.105 1.00 94.88 80 CYS A CA 1
ATOM 648 C C . CYS A 1 80 ? 1.864 8.185 3.484 1.00 94.88 80 CYS A C 1
ATOM 650 O O . CYS A 1 80 ? 2.083 7.085 3.988 1.00 94.88 80 CYS A O 1
ATOM 652 N N . PHE A 1 81 ? 2.490 8.596 2.381 1.00 94.06 81 PHE A N 1
ATOM 653 C CA . PHE A 1 81 ? 3.478 7.790 1.668 1.00 94.06 81 PHE A CA 1
ATOM 654 C C . PHE A 1 81 ? 4.897 8.284 1.896 1.00 94.06 81 PHE A C 1
ATOM 656 O O . PHE A 1 81 ? 5.230 9.420 1.567 1.00 94.06 81 PHE A O 1
ATOM 663 N N . ILE A 1 82 ? 5.742 7.385 2.391 1.00 92.06 82 ILE A N 1
ATOM 664 C CA . ILE A 1 82 ? 7.172 7.591 2.574 1.00 92.06 82 ILE A CA 1
ATOM 665 C C . ILE A 1 82 ? 7.894 6.780 1.498 1.00 92.06 82 ILE A C 1
ATOM 667 O O . ILE A 1 82 ? 7.803 5.549 1.455 1.00 92.06 82 ILE A O 1
ATOM 671 N N . GLU A 1 83 ? 8.624 7.472 0.626 1.00 94.62 83 GLU A N 1
ATOM 672 C CA . GLU A 1 83 ? 9.537 6.805 -0.296 1.00 94.62 83 GLU A CA 1
ATOM 673 C C . GLU A 1 83 ? 10.761 6.314 0.483 1.00 94.62 83 GLU A C 1
ATOM 675 O O . GLU A 1 83 ? 11.543 7.109 1.003 1.00 94.62 83 GLU A O 1
ATOM 680 N N . GLY A 1 84 ? 10.932 5.000 0.589 1.00 91.19 84 GLY A N 1
ATOM 681 C CA . GLY A 1 84 ? 12.007 4.435 1.386 1.00 91.19 84 GLY A CA 1
ATOM 682 C C . GLY A 1 84 ? 11.954 2.923 1.528 1.00 91.19 84 GLY A C 1
ATOM 683 O O . GLY A 1 84 ? 11.048 2.236 1.061 1.00 91.19 84 GLY A O 1
ATOM 684 N N . SER A 1 85 ? 12.974 2.393 2.193 1.00 87.62 85 SER A N 1
ATOM 685 C CA . SER A 1 85 ? 13.029 0.985 2.569 1.00 87.62 85 SER A CA 1
ATOM 686 C C . SER A 1 85 ? 12.415 0.792 3.949 1.00 87.62 85 SER A C 1
ATOM 688 O O . SER A 1 85 ? 12.718 1.552 4.868 1.00 87.62 85 SER A O 1
ATOM 690 N N . ILE A 1 86 ? 11.633 -0.275 4.130 1.00 83.62 86 ILE A N 1
ATOM 691 C CA . ILE A 1 86 ? 11.139 -0.660 5.460 1.00 83.62 86 ILE A CA 1
ATOM 692 C C . ILE A 1 86 ? 12.288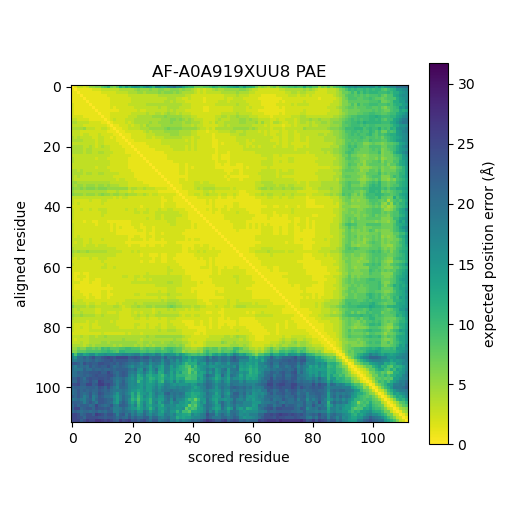 -0.941 6.440 1.00 83.62 86 ILE A C 1
ATOM 694 O O . ILE A 1 86 ? 12.155 -0.690 7.632 1.00 83.62 86 ILE A O 1
ATOM 698 N N . PHE A 1 87 ? 13.445 -1.380 5.931 1.00 83.19 87 PHE A N 1
ATOM 699 C CA . PHE A 1 87 ? 14.657 -1.599 6.725 1.00 83.19 87 PHE A CA 1
ATOM 700 C C . PHE A 1 87 ? 15.293 -0.297 7.242 1.00 83.19 87 PHE A C 1
ATOM 702 O O . PHE A 1 87 ? 16.188 -0.356 8.075 1.00 83.19 87 PHE A O 1
ATOM 709 N N . GLY A 1 88 ? 14.854 0.867 6.752 1.00 77.38 88 GLY A N 1
ATOM 710 C CA . GLY A 1 88 ? 15.288 2.175 7.244 1.00 77.38 88 GLY A CA 1
ATOM 711 C C . GLY A 1 88 ? 14.492 2.691 8.449 1.00 77.38 88 GLY A C 1
ATOM 712 O O . GLY A 1 88 ? 14.853 3.728 8.996 1.00 77.38 88 GLY A O 1
ATOM 713 N N . LEU A 1 89 ? 13.416 2.009 8.869 1.00 73.94 89 LEU A N 1
ATOM 714 C CA . LEU A 1 89 ? 12.662 2.397 10.063 1.00 73.94 89 LEU A CA 1
ATOM 715 C C . LEU A 1 89 ? 13.351 1.920 11.350 1.00 73.94 89 LEU A C 1
ATOM 717 O O . LEU A 1 89 ? 13.682 0.742 11.490 1.00 73.94 89 LEU A O 1
ATOM 721 N N . SER A 1 90 ? 13.478 2.807 12.340 1.00 65.19 90 SER A N 1
ATOM 722 C CA . SER A 1 90 ? 13.874 2.426 13.699 1.00 65.19 90 SER A CA 1
ATOM 723 C C . SER A 1 90 ? 12.734 1.664 14.402 1.00 65.19 90 SER A C 1
ATOM 725 O O . SER A 1 90 ? 11.561 2.027 14.328 1.00 65.19 90 SER A O 1
ATOM 727 N N . SER A 1 91 ? 13.067 0.547 15.054 1.00 54.38 91 SER A N 1
ATOM 728 C CA . SER A 1 91 ? 12.130 -0.551 15.369 1.00 54.38 91 SER A CA 1
ATOM 729 C C . SER A 1 91 ? 11.245 -0.376 16.619 1.00 54.38 91 SER A C 1
ATOM 731 O O . SER A 1 91 ? 10.701 -1.356 17.118 1.00 54.38 91 SER A O 1
ATOM 733 N N . ASN A 1 92 ? 11.038 0.829 17.151 1.00 48.88 92 ASN A N 1
ATOM 734 C CA . ASN A 1 92 ? 10.614 0.942 18.557 1.00 48.88 92 ASN A CA 1
ATOM 735 C C . ASN A 1 92 ? 9.106 0.809 18.868 1.00 48.88 92 A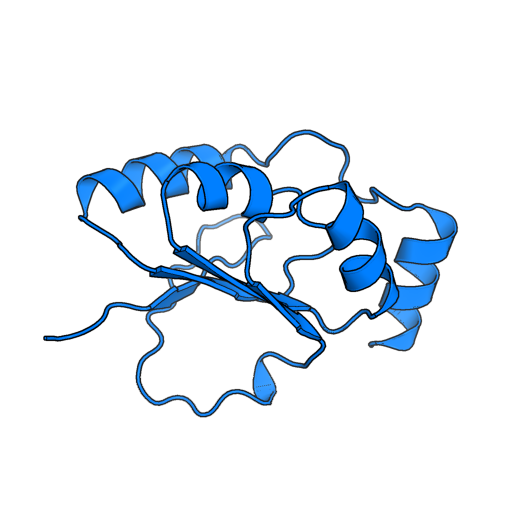SN A C 1
ATOM 737 O O . ASN A 1 92 ? 8.747 0.930 20.037 1.00 48.88 92 ASN A O 1
ATOM 741 N N . SER A 1 93 ? 8.197 0.541 17.913 1.00 46.44 93 SER A N 1
ATOM 742 C CA . SER A 1 93 ? 6.757 0.331 18.244 1.00 46.44 93 SER A CA 1
ATOM 743 C C . SER A 1 93 ? 5.911 -0.401 17.180 1.00 46.44 93 SER A C 1
ATOM 745 O O . SER A 1 93 ? 4.721 -0.116 17.033 1.00 46.44 93 SER A O 1
ATOM 747 N N . ILE A 1 94 ? 6.487 -1.297 16.374 1.00 52.84 94 ILE A N 1
ATOM 748 C CA . ILE A 1 94 ? 5.774 -1.903 15.230 1.00 52.84 94 ILE A CA 1
ATOM 749 C C . ILE A 1 94 ? 5.210 -3.279 15.617 1.00 52.84 94 ILE A C 1
ATOM 751 O O . ILE A 1 94 ? 5.970 -4.192 15.927 1.00 52.84 94 ILE A O 1
ATOM 755 N N . VAL A 1 95 ? 3.886 -3.460 15.543 1.00 48.22 95 VAL A N 1
ATOM 756 C CA . VAL A 1 95 ? 3.233 -4.777 15.642 1.00 48.22 95 VAL A CA 1
ATOM 757 C C . VAL A 1 95 ? 3.048 -5.340 14.230 1.00 48.22 95 VAL A C 1
ATOM 759 O O . VAL A 1 95 ? 2.334 -4.796 13.393 1.00 48.22 95 VAL A O 1
ATOM 762 N N . ILE A 1 96 ? 3.706 -6.453 13.925 1.00 51.25 96 ILE A N 1
ATOM 763 C CA . ILE A 1 96 ? 3.613 -7.092 12.608 1.00 51.25 96 ILE A CA 1
ATOM 764 C C . ILE A 1 96 ? 2.403 -8.032 12.609 1.00 51.25 96 ILE A C 1
ATOM 766 O O . ILE A 1 96 ? 2.457 -9.073 13.259 1.00 51.25 96 ILE A O 1
ATOM 770 N N . ILE A 1 97 ? 1.334 -7.723 11.862 1.00 50.09 97 ILE A N 1
ATOM 771 C CA . ILE A 1 97 ? 0.259 -8.699 11.614 1.00 50.09 97 ILE A CA 1
ATOM 772 C C . ILE A 1 97 ? 0.438 -9.291 10.217 1.00 50.09 97 ILE A C 1
ATOM 774 O O . ILE A 1 97 ? -0.041 -8.764 9.215 1.00 50.09 97 ILE A O 1
ATOM 778 N N . ARG A 1 98 ? 1.141 -10.424 10.147 1.00 45.12 98 ARG A N 1
ATOM 779 C CA . ARG A 1 98 ? 1.226 -11.210 8.912 1.00 45.12 98 ARG A CA 1
ATOM 780 C C . ARG A 1 98 ? -0.136 -11.833 8.623 1.00 45.12 98 ARG A C 1
ATOM 782 O O . ARG A 1 98 ? -0.598 -12.672 9.389 1.00 45.12 98 ARG A O 1
ATOM 789 N N . TYR A 1 99 ? -0.734 -11.471 7.495 1.00 47.78 99 TYR A N 1
ATOM 790 C CA . TYR A 1 99 ? -1.808 -12.256 6.902 1.00 47.78 99 TYR A CA 1
ATOM 791 C C . TYR A 1 99 ? -1.207 -13.173 5.835 1.00 47.78 99 TYR A C 1
ATOM 793 O O . TYR A 1 99 ? -0.365 -12.756 5.038 1.00 47.78 99 TYR A O 1
ATOM 801 N N . ILE A 1 100 ? -1.594 -14.446 5.870 1.00 37.94 100 ILE A N 1
ATOM 802 C CA . ILE A 1 100 ? -1.117 -15.476 4.946 1.00 37.94 100 ILE A CA 1
ATOM 803 C C . ILE A 1 100 ? -1.793 -15.241 3.593 1.00 37.94 100 ILE A C 1
ATOM 805 O O . ILE A 1 100 ? -2.943 -15.611 3.403 1.00 37.94 100 ILE A O 1
ATOM 809 N N . ASP A 1 101 ? -1.098 -14.502 2.730 1.00 37.31 101 ASP A N 1
ATOM 810 C CA . ASP A 1 101 ? -1.065 -14.599 1.263 1.00 37.31 101 ASP A CA 1
ATOM 811 C C . ASP A 1 101 ? -0.370 -13.338 0.743 1.00 37.31 101 ASP A C 1
ATOM 813 O O . ASP A 1 101 ? -0.983 -12.280 0.713 1.00 37.31 101 ASP A O 1
ATOM 817 N N . SER A 1 102 ? 0.915 -13.443 0.376 1.00 48.62 102 SER A N 1
ATOM 818 C CA . SER A 1 102 ? 1.765 -12.465 -0.354 1.00 48.62 102 SER A CA 1
ATOM 819 C C . SER A 1 102 ? 1.746 -10.955 0.012 1.00 48.62 102 SER A C 1
ATOM 821 O O . SER A 1 102 ? 2.539 -10.199 -0.548 1.00 48.62 102 SER A O 1
ATOM 823 N N . TYR A 1 103 ? 0.949 -10.497 0.981 1.00 49.84 103 TYR A N 1
ATOM 824 C CA . TYR A 1 103 ? 0.797 -9.099 1.388 1.00 49.84 103 TYR A CA 1
ATOM 825 C C . TYR A 1 103 ? 1.013 -8.962 2.899 1.00 49.84 103 TYR A C 1
ATOM 827 O O . TYR A 1 103 ? 0.202 -9.409 3.708 1.00 49.84 103 TYR A O 1
ATOM 835 N N . CYS A 1 104 ? 2.107 -8.309 3.294 1.00 51.81 104 CYS A N 1
ATOM 836 C CA . CYS A 1 104 ? 2.340 -7.934 4.687 1.00 51.81 104 CYS A CA 1
ATOM 837 C C . CYS A 1 104 ? 1.610 -6.621 5.003 1.00 51.81 104 CYS A C 1
ATOM 839 O O . CYS A 1 104 ? 1.921 -5.590 4.413 1.00 51.81 104 CYS A O 1
ATOM 841 N N . LEU A 1 105 ? 0.680 -6.642 5.961 1.00 52.31 105 LEU A N 1
ATOM 842 C CA . LEU A 1 105 ? 0.183 -5.439 6.635 1.00 52.31 105 LEU A CA 1
ATOM 843 C C . LEU A 1 105 ? 0.887 -5.298 7.995 1.00 52.31 105 LEU A C 1
ATOM 845 O O . LEU A 1 105 ? 1.085 -6.282 8.700 1.00 52.31 105 LEU A O 1
ATOM 849 N N . LEU A 1 106 ? 1.284 -4.085 8.379 1.00 55.12 106 LEU A N 1
ATOM 850 C CA . LEU A 1 106 ? 1.823 -3.789 9.711 1.00 55.12 106 LEU A CA 1
ATOM 851 C C . LEU A 1 106 ? 0.790 -2.968 10.497 1.00 55.12 106 LEU A C 1
ATOM 853 O O . LEU A 1 106 ? 0.112 -2.097 9.960 1.00 55.12 106 LEU A O 1
ATOM 857 N N . ILE A 1 107 ? 0.656 -3.225 11.792 1.00 53.47 107 ILE A N 1
ATOM 858 C CA . ILE A 1 107 ? -0.174 -2.420 12.691 1.00 53.47 107 ILE A CA 1
ATOM 859 C C . ILE A 1 107 ? 0.755 -1.707 13.660 1.00 53.47 107 ILE A C 1
ATOM 861 O O . ILE A 1 107 ? 1.589 -2.327 14.309 1.00 53.47 107 ILE A O 1
ATOM 865 N N . LYS A 1 108 ? 0.617 -0.394 13.813 1.00 43.88 108 LYS A N 1
ATOM 866 C CA . LYS A 1 108 ? 1.285 0.302 14.911 1.00 43.88 108 LYS A CA 1
ATOM 867 C C . LYS A 1 108 ? 0.301 0.355 16.074 1.00 43.88 108 LYS A C 1
ATOM 869 O O . LYS A 1 108 ? -0.624 1.162 16.067 1.00 43.88 108 LYS A O 1
ATOM 874 N N . ARG A 1 109 ? 0.457 -0.530 17.065 1.00 40.84 109 ARG A N 1
ATOM 875 C CA . ARG A 1 109 ? -0.288 -0.401 18.323 1.00 40.84 109 ARG A CA 1
ATOM 876 C C . ARG A 1 109 ? 0.383 0.720 19.112 1.00 40.84 109 ARG A C 1
ATOM 878 O O . ARG A 1 109 ? 1.485 0.531 19.614 1.00 40.84 109 ARG A O 1
ATOM 885 N N . LEU A 1 110 ? -0.250 1.890 19.177 1.00 37.50 110 LEU A N 1
ATOM 886 C CA . LEU A 1 110 ? 0.111 2.892 20.176 1.00 37.50 110 LEU A CA 1
ATOM 887 C C . LEU A 1 110 ? -0.219 2.274 21.540 1.00 37.50 110 LEU A C 1
ATOM 889 O O . LEU A 1 110 ? -1.390 2.071 21.856 1.00 37.50 110 LEU A O 1
ATOM 893 N N . GLN A 1 111 ? 0.803 1.878 22.301 1.00 34.97 111 GLN A N 1
ATOM 894 C CA . GLN A 1 111 ? 0.633 1.780 23.745 1.00 34.97 111 GLN A CA 1
ATOM 895 C C . GLN A 1 111 ? 0.471 3.217 24.248 1.00 34.97 111 GLN A C 1
ATOM 897 O O . GLN A 1 111 ? 1.283 4.075 23.897 1.00 34.97 111 GLN A O 1
ATOM 902 N N . LEU A 1 112 ? -0.642 3.461 24.944 1.00 33.53 112 LEU A N 1
ATOM 903 C CA . LEU A 1 112 ? -0.855 4.662 25.749 1.00 33.53 112 LEU A CA 1
ATOM 904 C C . LEU A 1 112 ? 0.208 4.739 26.848 1.00 33.53 112 LEU A C 1
ATOM 906 O O . LEU A 1 112 ? 0.556 3.656 27.377 1.00 33.53 112 LEU A O 1
#

Mean predicted aligned error: 6.41 Å

pLDDT: mean 82.53, std 18.69, range [33.53, 97.25]

Foldseek 3Di:
DQVVLQVVCVVCPPNPDQAADPVLVVVLVVCVVVVFAEKEFEQCFLPSNVQVNLVPHAYEYEHQYPSSVVSNVVRHVRYHYDHDHPVPDDDDFKAWDDDPDPGTIIGRPPDD

Radius of gyration: 13.49 Å; Cα contacts (8 Å, |Δi|>4): 184; chains: 1; bounding box: 29×26×44 Å

Sequence (112 aa):
MKEYWNNRFIREGHIWGRQPSKTVIDAKRIFALNSVNIVLV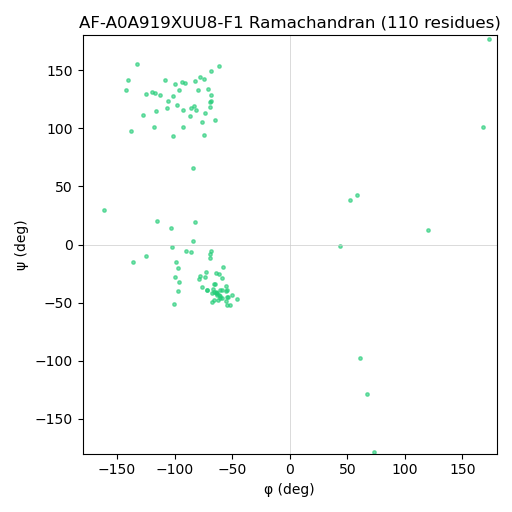PGAGYGRNTKILSESFQVDAIEISSEAVLLRRQWDTRSCFIEGSIFGLSSNSIVIIRYIDSYCLLIKRLQL